Protein AF-A0A6V7JBD6-F1 (afdb_monomer)

Secondary structure (DSSP, 8-state):
--------EEEEESSSTT-SEEEEEETT-TT-SS--EEEEEEE-SSS-EEEEE---TT--

pLDDT: mean 78.99, std 14.43, range [50.66, 97.69]

Radius of gyration: 13.52 Å; Cα contacts (8 Å, |Δi|>4): 81; chains: 1; bounding box: 31×25×40 Å

Organism: NCBI:txid1563983

Structure (mmCIF, N/CA/C/O backbone):
data_AF-A0A6V7JBD6-F1
#
_entry.id   AF-A0A6V7JBD6-F1
#
loop_
_atom_site.group_PDB
_atom_site.id
_atom_site.type_symbol
_atom_site.label_atom_id
_atom_site.label_alt_id
_atom_site.label_comp_id
_atom_site.label_asym_id
_atom_site.label_entity_id
_atom_site.label_seq_id
_atom_site.pdbx_PDB_ins_code
_atom_site.Cartn_x
_atom_site.Cartn_y
_atom_site.Cartn_z
_atom_site.occupancy
_atom_site.B_iso_or_equiv
_atom_site.auth_seq_id
_atom_site.auth_comp_id
_atom_site.auth_asym_id
_atom_site.auth_atom_id
_atom_site.pdbx_PDB_model_num
ATOM 1 N N . THR A 1 1 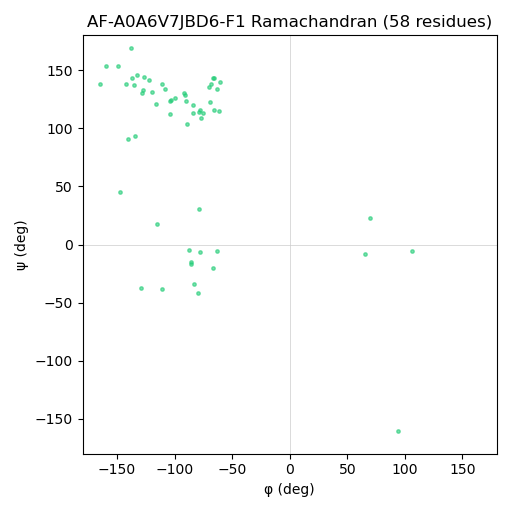? -0.109 -10.778 -28.049 1.00 55.00 1 THR A N 1
ATOM 2 C CA . THR A 1 1 ? -0.608 -11.271 -26.747 1.00 55.00 1 THR A CA 1
ATOM 3 C C . THR A 1 1 ? 0.281 -10.690 -25.663 1.00 55.00 1 THR A C 1
ATOM 5 O O . THR A 1 1 ? 1.485 -10.870 -25.743 1.00 55.00 1 THR A O 1
ATOM 8 N N . ARG A 1 2 ? -0.244 -9.884 -24.726 1.00 59.78 2 ARG A N 1
ATOM 9 C CA . ARG A 1 2 ? 0.561 -9.397 -23.589 1.00 59.78 2 ARG A CA 1
ATOM 10 C C . ARG A 1 2 ? 0.675 -10.548 -22.595 1.00 59.78 2 ARG A C 1
ATOM 12 O O . ARG A 1 2 ? -0.328 -10.920 -21.996 1.00 59.78 2 ARG A O 1
ATOM 19 N N . GLU A 1 3 ? 1.857 -11.136 -22.475 1.00 66.06 3 GLU A N 1
ATOM 20 C CA . GLU A 1 3 ? 2.118 -12.123 -21.432 1.00 66.06 3 GLU A CA 1
ATOM 21 C C . GLU A 1 3 ? 2.129 -11.418 -20.074 1.00 66.06 3 GLU A C 1
ATOM 23 O O . GLU A 1 3 ? 2.866 -10.458 -19.848 1.00 66.06 3 GLU A O 1
ATOM 28 N N . SER A 1 4 ? 1.266 -11.867 -19.169 1.00 68.00 4 SER A N 1
ATOM 29 C CA . SER A 1 4 ? 1.291 -11.459 -17.771 1.00 68.00 4 SER A CA 1
ATOM 30 C C . SER A 1 4 ? 2.454 -12.160 -17.073 1.00 68.00 4 SER A C 1
ATOM 32 O O . SER A 1 4 ? 2.441 -13.381 -16.912 1.00 68.00 4 SER A O 1
ATOM 34 N N . MET A 1 5 ? 3.457 -11.396 -16.645 1.00 68.56 5 MET A N 1
ATOM 35 C CA . MET A 1 5 ? 4.570 -11.910 -15.850 1.00 68.56 5 MET A CA 1
ATOM 36 C C . MET A 1 5 ? 4.174 -11.952 -14.370 1.00 68.56 5 MET A C 1
ATOM 38 O O . MET A 1 5 ? 3.870 -10.919 -13.777 1.00 68.56 5 MET A O 1
ATOM 42 N N . ILE A 1 6 ? 4.205 -13.139 -13.759 1.00 72.31 6 ILE A N 1
ATOM 43 C CA . ILE A 1 6 ? 4.046 -13.279 -12.306 1.00 72.31 6 ILE A CA 1
ATOM 44 C C . ILE A 1 6 ? 5.372 -12.912 -11.643 1.00 72.31 6 ILE A C 1
ATOM 46 O O . ILE A 1 6 ? 6.372 -13.615 -11.800 1.00 72.31 6 ILE A O 1
ATOM 50 N N . VAL A 1 7 ? 5.368 -11.838 -10.859 1.00 74.88 7 VAL A N 1
ATOM 51 C CA . VAL A 1 7 ? 6.514 -11.436 -10.045 1.00 74.88 7 VAL A CA 1
ATOM 52 C C . VAL A 1 7 ? 6.253 -11.829 -8.594 1.00 74.88 7 VAL A C 1
ATOM 54 O O . VAL A 1 7 ? 5.232 -11.471 -8.015 1.00 74.88 7 VAL A O 1
ATOM 57 N N . ARG A 1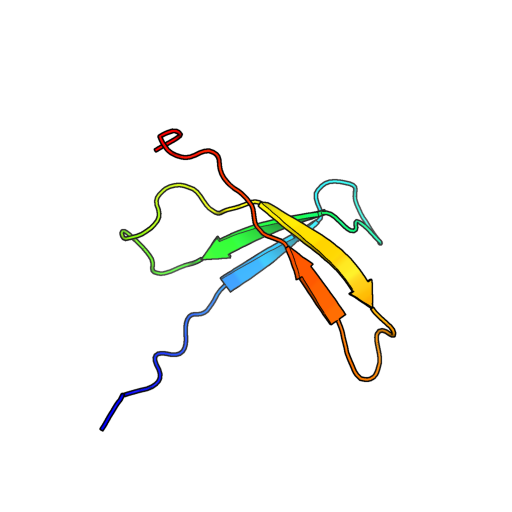 8 ? 7.173 -12.599 -8.002 1.00 78.81 8 ARG A N 1
ATOM 58 C CA . ARG A 1 8 ? 7.101 -12.989 -6.588 1.00 78.81 8 ARG A CA 1
ATOM 59 C C . ARG A 1 8 ? 7.819 -11.948 -5.729 1.00 78.81 8 ARG A C 1
ATOM 61 O O . ARG A 1 8 ? 9.011 -11.706 -5.928 1.00 78.81 8 ARG A O 1
ATOM 68 N N . GLY A 1 9 ? 7.103 -11.393 -4.757 1.00 79.50 9 GLY A N 1
ATOM 69 C CA . GLY A 1 9 ? 7.631 -10.440 -3.786 1.00 79.50 9 GLY A CA 1
ATOM 70 C C . GLY A 1 9 ? 7.123 -10.707 -2.371 1.00 79.50 9 GLY A C 1
ATOM 71 O O . GLY A 1 9 ? 6.226 -11.523 -2.161 1.00 79.50 9 GLY A O 1
ATOM 72 N N . ARG A 1 10 ? 7.726 -10.023 -1.398 1.00 84.38 10 ARG A N 1
ATOM 73 C CA . ARG A 1 10 ? 7.363 -10.053 0.020 1.00 84.38 10 ARG A CA 1
ATOM 74 C C . ARG A 1 10 ? 7.189 -8.627 0.531 1.00 84.38 10 ARG A C 1
ATOM 76 O O . ARG A 1 10 ? 8.094 -7.819 0.363 1.00 84.38 10 ARG A O 1
ATOM 83 N N . LEU A 1 11 ? 6.073 -8.356 1.202 1.00 85.00 11 LEU A N 1
ATOM 84 C CA . LEU A 1 11 ? 5.861 -7.123 1.962 1.00 85.00 11 LEU A CA 1
ATOM 85 C C . LEU A 1 11 ? 6.327 -7.330 3.409 1.00 85.00 11 LEU A C 1
ATOM 87 O O . LEU A 1 11 ? 5.959 -8.321 4.045 1.00 85.00 11 LEU A O 1
ATOM 91 N N . ILE A 1 12 ? 7.172 -6.428 3.909 1.00 87.88 12 ILE A N 1
ATOM 92 C CA . ILE A 1 12 ? 7.720 -6.465 5.273 1.00 87.88 12 ILE A CA 1
ATOM 93 C C . ILE A 1 12 ? 7.225 -5.223 6.024 1.00 87.88 12 ILE A C 1
ATOM 95 O O . ILE A 1 12 ? 7.502 -4.122 5.551 1.00 87.88 12 ILE A O 1
ATOM 99 N N . PRO A 1 13 ? 6.509 -5.366 7.157 1.00 91.00 13 PRO A N 1
ATOM 100 C CA . PRO A 1 13 ? 5.989 -4.225 7.908 1.00 91.00 13 PRO A CA 1
ATOM 101 C C . PRO A 1 13 ? 7.122 -3.426 8.556 1.00 91.00 13 PRO A C 1
ATOM 103 O O . PRO A 1 13 ? 8.036 -4.013 9.139 1.00 91.00 13 PRO A O 1
ATOM 106 N N . LEU A 1 14 ? 7.037 -2.097 8.502 1.00 88.25 14 LEU A N 1
ATOM 107 C CA . LEU A 1 14 ? 8.068 -1.203 9.042 1.00 88.25 14 LEU A CA 1
ATOM 108 C C . LEU A 1 14 ? 7.935 -0.948 10.547 1.00 88.25 14 LEU A C 1
ATOM 110 O O . LEU A 1 14 ? 8.940 -0.808 11.239 1.00 88.25 14 LEU A O 1
ATOM 114 N N . SER A 1 15 ? 6.708 -0.908 11.067 1.00 88.31 15 SER A N 1
ATOM 115 C CA . SER A 1 15 ? 6.418 -0.543 12.466 1.00 88.31 15 SER A CA 1
ATOM 116 C C . SER A 1 15 ? 5.822 -1.682 13.305 1.00 88.31 15 SER A C 1
ATOM 118 O O . SER A 1 15 ? 5.281 -1.450 14.383 1.00 88.31 15 SER A O 1
ATOM 120 N N . GLY A 1 16 ? 5.961 -2.931 12.843 1.00 88.12 16 GLY A N 1
ATOM 121 C CA . GLY A 1 16 ? 5.498 -4.127 13.555 1.00 88.12 16 GLY A CA 1
ATOM 122 C C . GLY A 1 16 ? 4.091 -4.597 13.148 1.00 88.12 16 GLY A C 1
ATOM 123 O O . GLY A 1 16 ? 3.624 -4.291 12.047 1.00 88.12 16 GLY A O 1
ATOM 124 N N . PRO A 1 17 ? 3.415 -5.414 13.980 1.00 82.25 17 PRO A N 1
ATOM 125 C CA . PRO A 1 17 ? 2.089 -5.929 13.651 1.00 82.25 17 PRO A CA 1
ATOM 126 C C . PRO A 1 17 ? 1.080 -4.780 13.523 1.00 82.25 17 PRO A C 1
ATOM 128 O O . PRO A 1 17 ? 1.022 -3.908 14.385 1.00 82.25 17 PRO A O 1
ATOM 131 N N . LYS A 1 18 ? 0.271 -4.813 12.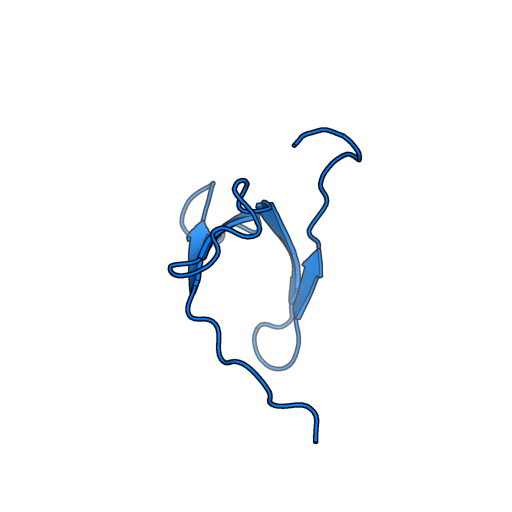453 1.00 86.12 18 LYS A N 1
ATOM 132 C CA . LYS A 1 18 ? -0.663 -3.744 12.036 1.00 86.12 18 LYS A CA 1
ATOM 133 C C . LYS A 1 18 ? -0.005 -2.458 11.503 1.00 86.12 18 LYS A C 1
ATOM 135 O O . LYS A 1 18 ? -0.634 -1.405 11.521 1.00 86.12 18 LYS A O 1
ATOM 140 N N . SER A 1 19 ? 1.234 -2.530 11.017 1.00 88.94 19 SER A N 1
ATOM 141 C CA . SER A 1 19 ? 1.824 -1.428 10.248 1.00 88.94 19 SER A CA 1
ATOM 142 C C . SER A 1 19 ? 1.013 -1.152 8.975 1.00 88.94 19 SER A C 1
ATOM 144 O O . SER A 1 19 ? 0.576 -2.094 8.315 1.00 88.94 19 SER A O 1
ATOM 146 N N . ALA A 1 20 ? 0.832 0.123 8.635 1.00 90.00 20 ALA A N 1
ATOM 147 C CA . ALA A 1 20 ? 0.308 0.538 7.334 1.00 90.00 20 ALA A CA 1
ATOM 148 C C . ALA A 1 20 ? 1.420 0.642 6.276 1.00 90.00 20 ALA A C 1
ATOM 150 O O . ALA A 1 20 ? 1.120 0.643 5.084 1.00 90.00 20 ALA A O 1
ATOM 151 N N . ASP A 1 21 ? 2.686 0.691 6.706 1.00 91.00 21 ASP A N 1
ATOM 152 C CA . ASP A 1 21 ? 3.843 0.934 5.852 1.00 91.00 21 ASP A CA 1
ATOM 153 C C . ASP A 1 21 ? 4.688 -0.331 5.674 1.00 91.00 21 ASP A C 1
ATOM 155 O O . ASP A 1 21 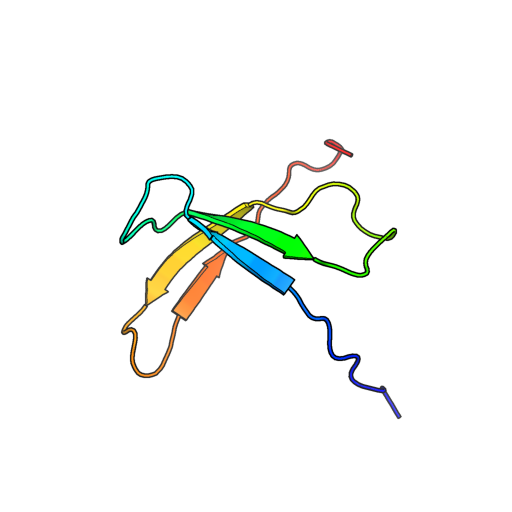? 5.035 -1.034 6.632 1.00 91.00 21 ASP A O 1
ATOM 159 N N . PHE A 1 22 ? 5.061 -0.608 4.428 1.00 89.94 22 PHE A N 1
ATOM 160 C CA . PHE A 1 22 ? 5.729 -1.838 4.032 1.00 89.94 22 PHE A CA 1
ATOM 161 C C . PHE A 1 22 ? 6.876 -1.583 3.060 1.00 89.94 22 PHE A C 1
ATOM 163 O O . PHE A 1 22 ? 6.761 -0.789 2.129 1.00 89.94 22 PHE A O 1
ATOM 170 N N . ILE A 1 23 ? 7.951 -2.354 3.209 1.00 85.06 23 ILE A N 1
ATOM 171 C CA . ILE A 1 23 ? 8.981 -2.491 2.173 1.00 85.06 23 ILE A CA 1
ATOM 172 C C . ILE A 1 23 ? 8.623 -3.683 1.283 1.00 85.06 23 ILE A C 1
ATOM 174 O O . ILE A 1 23 ? 8.379 -4.785 1.789 1.00 85.06 23 ILE A O 1
ATOM 178 N N . LEU A 1 24 ? 8.641 -3.489 -0.040 1.00 81.44 24 LEU A N 1
ATOM 179 C CA . LEU A 1 24 ? 8.483 -4.571 -1.016 1.00 81.44 24 LEU A CA 1
ATOM 180 C C . LEU A 1 24 ? 9.832 -5.192 -1.393 1.00 81.44 24 LEU A C 1
ATOM 182 O O . LEU A 1 24 ? 10.545 -4.685 -2.248 1.00 81.44 24 LEU A O 1
ATOM 186 N N . HIS A 1 25 ? 10.150 -6.367 -0.865 1.00 76.44 25 HIS A N 1
ATOM 187 C CA . HIS A 1 25 ? 11.267 -7.154 -1.382 1.00 76.44 25 HIS A CA 1
ATOM 188 C C . HIS A 1 25 ? 10.847 -8.000 -2.581 1.00 76.44 25 HIS A C 1
ATOM 190 O O . HIS A 1 25 ? 10.088 -8.960 -2.444 1.00 76.44 25 HIS A O 1
ATOM 196 N N . CYS A 1 26 ? 11.387 -7.679 -3.755 1.00 72.94 26 CYS A N 1
ATOM 197 C CA . CYS A 1 26 ? 11.127 -8.400 -4.994 1.00 72.94 26 CYS A CA 1
ATOM 198 C C . CYS A 1 26 ? 12.321 -9.287 -5.367 1.00 72.94 26 CYS A C 1
ATOM 200 O O . CYS A 1 26 ? 13.439 -8.804 -5.513 1.00 72.94 26 CYS A O 1
ATOM 202 N N . ALA A 1 27 ? 12.108 -10.595 -5.540 1.00 61.69 27 ALA A N 1
ATOM 203 C CA . ALA A 1 27 ? 13.212 -11.548 -5.708 1.00 61.69 27 ALA A CA 1
ATOM 204 C C . ALA A 1 27 ? 13.843 -11.553 -7.118 1.00 61.69 27 ALA A C 1
ATOM 206 O O . ALA A 1 27 ? 14.809 -12.280 -7.346 1.00 61.69 27 ALA A O 1
ATOM 207 N N . ARG A 1 28 ? 13.286 -10.813 -8.092 1.00 56.62 28 ARG A N 1
ATOM 208 C CA . ARG A 1 28 ? 13.702 -10.889 -9.508 1.00 56.62 28 ARG A CA 1
ATOM 209 C C . ARG A 1 28 ? 13.592 -9.578 -10.288 1.00 56.62 28 ARG A C 1
ATOM 211 O O . ARG A 1 28 ? 13.124 -9.584 -11.423 1.00 56.62 28 ARG A O 1
ATOM 218 N N . THR A 1 29 ? 14.029 -8.455 -9.734 1.00 50.66 29 THR A N 1
ATOM 219 C CA . THR A 1 29 ? 14.089 -7.219 -10.528 1.00 50.66 29 THR A CA 1
ATOM 220 C C . THR A 1 29 ? 15.413 -6.500 -10.330 1.00 50.66 29 THR A C 1
ATOM 222 O O . THR A 1 29 ? 15.542 -5.639 -9.473 1.00 50.66 29 THR A O 1
ATOM 225 N N . THR A 1 30 ? 16.375 -6.784 -11.209 1.00 51.34 30 THR A N 1
ATOM 226 C CA . THR A 1 30 ? 17.494 -5.872 -11.514 1.00 51.34 30 THR A CA 1
ATOM 227 C C . THR A 1 30 ? 17.021 -4.545 -12.132 1.00 51.34 30 THR A C 1
ATOM 229 O O . THR A 1 30 ? 17.827 -3.649 -12.344 1.00 51.34 30 THR A O 1
ATOM 232 N N . LEU A 1 31 ? 15.719 -4.414 -12.423 1.00 51.03 31 LEU A N 1
ATOM 233 C CA . LEU A 1 31 ? 15.092 -3.245 -13.044 1.00 51.03 31 LEU A CA 1
ATOM 234 C C . LEU A 1 31 ? 14.680 -2.145 -12.050 1.00 51.03 31 LEU A C 1
ATOM 236 O O . LEU A 1 31 ? 14.428 -1.030 -12.484 1.00 51.03 31 LEU A O 1
ATOM 240 N N . TYR A 1 32 ? 14.621 -2.436 -10.746 1.00 52.59 32 TYR A N 1
ATOM 241 C CA . TYR A 1 32 ? 14.330 -1.446 -9.703 1.00 52.59 32 TYR A CA 1
ATOM 242 C C . TYR A 1 32 ? 15.221 -1.724 -8.485 1.00 52.59 32 TYR A C 1
ATOM 244 O O . TYR A 1 32 ? 14.851 -2.537 -7.637 1.00 52.59 32 TYR A O 1
ATOM 252 N N . PRO A 1 33 ? 16.421 -1.115 -8.419 1.00 53.09 33 PRO A N 1
ATOM 253 C CA . PRO A 1 33 ? 17.364 -1.330 -7.319 1.00 53.09 33 PRO A CA 1
ATOM 254 C C . PRO A 1 33 ? 16.856 -0.783 -5.975 1.00 53.09 33 PRO A C 1
ATOM 256 O O . PRO A 1 33 ? 17.293 -1.253 -4.928 1.00 53.09 33 PRO A O 1
ATOM 259 N N . ALA A 1 34 ? 15.891 0.140 -5.992 1.00 58.53 34 ALA A N 1
ATOM 260 C CA . ALA A 1 34 ? 15.176 0.598 -4.810 1.00 58.53 34 ALA A CA 1
ATOM 261 C C . ALA A 1 34 ? 13.778 -0.029 -4.782 1.00 58.53 34 ALA A C 1
ATOM 263 O O . ALA A 1 34 ? 12.929 0.267 -5.623 1.00 58.53 34 ALA A O 1
ATOM 264 N N . ALA A 1 35 ? 13.541 -0.910 -3.815 1.00 62.81 35 ALA A N 1
ATOM 265 C CA . ALA A 1 35 ? 12.197 -1.332 -3.454 1.00 62.81 35 ALA A CA 1
ATOM 266 C C . ALA A 1 35 ? 11.411 -0.104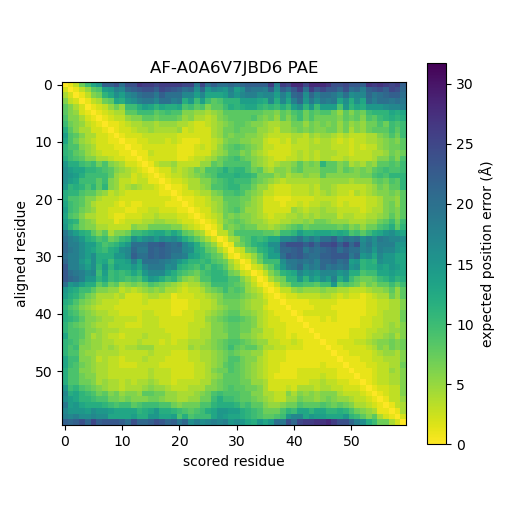 -2.963 1.00 62.81 35 ALA A C 1
ATOM 268 O O . ALA A 1 35 ? 11.790 0.449 -1.929 1.00 62.81 35 ALA A O 1
ATOM 269 N N . PRO A 1 36 ? 10.349 0.350 -3.654 1.00 70.75 36 PRO A N 1
ATOM 270 C CA . PRO A 1 36 ? 9.571 1.465 -3.144 1.00 70.75 36 PRO A CA 1
ATOM 271 C C . PRO A 1 36 ? 8.868 1.055 -1.847 1.00 70.75 36 PRO A C 1
ATOM 273 O O . PRO A 1 36 ? 8.419 -0.087 -1.697 1.00 70.75 36 PRO A O 1
ATOM 276 N N . ASN A 1 37 ? 8.774 2.001 -0.914 1.00 81.56 37 ASN A N 1
ATOM 277 C CA . ASN A 1 37 ? 7.909 1.854 0.247 1.00 81.56 37 ASN A CA 1
ATOM 278 C C . ASN A 1 37 ? 6.453 1.947 -0.221 1.00 81.56 37 ASN A C 1
ATOM 280 O O . ASN A 1 37 ? 6.103 2.819 -1.021 1.00 81.56 37 ASN A O 1
ATOM 284 N N . PHE A 1 38 ? 5.621 1.047 0.286 1.00 88.06 38 PHE A N 1
ATOM 285 C CA . PHE A 1 38 ? 4.183 1.041 0.061 1.00 88.06 38 PHE A CA 1
ATOM 286 C C . PHE A 1 38 ? 3.466 1.389 1.354 1.00 88.06 38 PHE A C 1
ATOM 288 O O . PHE A 1 38 ? 3.800 0.847 2.406 1.00 88.06 38 PHE A O 1
ATOM 295 N N . THR A 1 39 ? 2.434 2.215 1.250 1.00 91.44 39 THR A N 1
ATOM 296 C CA . THR A 1 39 ? 1.540 2.535 2.362 1.00 91.44 39 THR A CA 1
ATOM 297 C C . THR A 1 39 ? 0.120 2.123 2.000 1.00 91.44 39 THR A C 1
ATOM 299 O O . THR A 1 39 ? -0.373 2.451 0.917 1.00 91.44 39 THR A O 1
ATOM 302 N N . ILE A 1 40 ? -0.548 1.408 2.904 1.00 93.25 40 ILE A N 1
ATOM 303 C CA . ILE A 1 40 ? -1.991 1.170 2.838 1.00 93.25 40 ILE A CA 1
ATOM 304 C C . ILE A 1 40 ? -2.682 2.439 3.338 1.00 93.25 40 ILE A C 1
ATOM 306 O O . ILE A 1 40 ? -2.548 2.799 4.504 1.00 93.25 40 ILE A O 1
ATOM 310 N N . LEU A 1 41 ? -3.397 3.123 2.445 1.00 94.50 41 LEU A N 1
ATOM 311 C CA . LEU A 1 41 ? -4.140 4.338 2.781 1.00 94.50 41 LEU A CA 1
ATOM 312 C C . LEU A 1 41 ? -5.463 4.006 3.467 1.00 94.50 41 LEU A C 1
ATOM 314 O O . LEU A 1 41 ? -5.843 4.673 4.424 1.00 94.50 41 LEU A O 1
ATOM 318 N N . ASP A 1 42 ? -6.150 2.982 2.961 1.00 96.75 42 ASP A N 1
ATOM 319 C CA . ASP A 1 42 ? -7.397 2.470 3.518 1.00 96.75 42 ASP A CA 1
ATOM 320 C C . ASP A 1 42 ? -7.639 1.036 3.027 1.00 96.75 42 ASP A C 1
ATOM 322 O O . ASP A 1 42 ? -7.127 0.633 1.978 1.00 96.75 42 ASP A O 1
ATOM 326 N N . THR A 1 43 ? -8.377 0.248 3.799 1.00 96.19 43 THR A N 1
ATOM 327 C CA . THR A 1 43 ? -8.717 -1.139 3.472 1.00 96.19 43 THR A CA 1
ATOM 328 C C . THR A 1 43 ? -9.855 -1.618 4.362 1.00 96.19 43 THR A C 1
ATOM 330 O O . THR A 1 43 ? -9.840 -1.398 5.573 1.00 96.19 43 THR A O 1
ATOM 333 N N . ASP A 1 44 ? -10.808 -2.344 3.781 1.00 97.25 44 ASP A N 1
ATOM 334 C CA . ASP A 1 44 ? -11.821 -3.062 4.563 1.00 97.25 44 ASP A CA 1
ATOM 335 C C . ASP A 1 44 ? -11.359 -4.471 4.969 1.00 97.25 44 ASP A C 1
ATOM 337 O O . ASP A 1 44 ? -12.047 -5.142 5.726 1.00 97.25 44 ASP A O 1
ATOM 341 N N . TYR A 1 45 ? -10.180 -4.895 4.496 1.00 94.50 45 TYR A N 1
ATOM 342 C CA . TYR A 1 45 ? -9.560 -6.214 4.700 1.00 94.50 45 TYR A CA 1
ATOM 343 C C . TYR A 1 45 ? -10.302 -7.403 4.074 1.00 94.50 45 TYR A C 1
ATOM 345 O O . TYR A 1 45 ? -9.727 -8.492 4.017 1.00 94.50 45 TYR A O 1
ATOM 353 N N . ASP A 1 46 ? -11.506 -7.190 3.551 1.00 97.69 46 ASP A N 1
ATOM 354 C CA . ASP A 1 46 ? -12.379 -8.243 3.035 1.00 97.69 46 ASP A CA 1
ATOM 355 C C . ASP A 1 46 ? -12.537 -8.168 1.510 1.00 97.69 46 ASP A C 1
ATOM 357 O O . ASP A 1 46 ? -12.554 -9.199 0.836 1.00 97.69 46 ASP A O 1
ATOM 361 N N . ASN A 1 47 ? -12.624 -6.961 0.946 1.00 97.06 47 ASN A N 1
ATOM 362 C CA . ASN A 1 47 ? -12.973 -6.745 -0.458 1.00 97.06 47 ASN A CA 1
ATOM 363 C C . ASN A 1 47 ? -11.993 -5.829 -1.193 1.00 97.06 47 ASN A C 1
ATOM 365 O O . ASN A 1 47 ? -11.741 -6.045 -2.381 1.00 97.06 47 ASN A O 1
ATOM 369 N N . TRP A 1 48 ? -11.466 -4.790 -0.539 1.00 96.81 48 TRP A N 1
ATOM 370 C CA . TRP A 1 48 ? -10.646 -3.783 -1.207 1.00 96.81 48 TRP A CA 1
ATOM 371 C C . TRP A 1 48 ? -9.572 -3.172 -0.304 1.00 96.81 48 TRP A C 1
ATOM 373 O O . TRP A 1 48 ? -9.707 -3.084 0.913 1.00 96.81 48 TRP A O 1
ATOM 383 N N . ALA A 1 49 ? -8.506 -2.699 -0.951 1.00 95.06 49 ALA A N 1
ATOM 384 C CA . ALA A 1 49 ? -7.452 -1.910 -0.334 1.00 95.06 49 ALA A CA 1
ATOM 385 C C . ALA A 1 49 ? -6.979 -0.823 -1.305 1.00 95.06 49 ALA A C 1
ATOM 387 O O . ALA A 1 49 ? -6.784 -1.080 -2.496 1.00 95.06 49 ALA A O 1
ATOM 388 N N . ALA A 1 50 ? -6.763 0.383 -0.790 1.00 95.44 50 ALA A N 1
ATOM 389 C CA . ALA A 1 50 ? -6.089 1.468 -1.483 1.00 95.44 50 ALA A CA 1
ATOM 390 C C . ALA A 1 50 ? -4.635 1.540 -1.009 1.00 95.44 50 ALA A C 1
ATOM 392 O O . ALA A 1 50 ? -4.358 1.644 0.186 1.00 95.44 50 ALA A O 1
ATOM 393 N N . MET A 1 51 ? -3.699 1.495 -1.955 1.00 92.81 51 MET A N 1
ATOM 394 C CA . MET A 1 51 ? -2.265 1.517 -1.675 1.00 92.81 51 MET A CA 1
ATOM 395 C C . MET A 1 51 ? -1.589 2.624 -2.472 1.00 92.81 51 MET A C 1
ATOM 397 O O . MET A 1 51 ? -1.947 2.873 -3.624 1.00 92.81 51 MET A O 1
ATOM 401 N N . VAL A 1 52 ? -0.581 3.252 -1.875 1.00 90.06 52 VAL A N 1
ATOM 402 C CA . VAL A 1 52 ? 0.277 4.228 -2.544 1.00 90.06 52 VAL A CA 1
ATOM 403 C C . VAL A 1 52 ? 1.730 3.786 -2.461 1.00 90.06 52 VAL A C 1
ATOM 405 O O . VAL A 1 52 ? 2.182 3.271 -1.443 1.00 90.06 52 VAL A O 1
ATOM 408 N N . ALA A 1 53 ? 2.459 4.012 -3.545 1.00 86.69 53 ALA A N 1
ATOM 409 C CA . ALA A 1 53 ? 3.909 4.042 -3.553 1.00 86.69 53 ALA A CA 1
ATOM 410 C C . ALA A 1 53 ? 4.327 5.355 -4.199 1.00 86.69 53 ALA A C 1
ATOM 412 O O . ALA A 1 53 ? 3.804 5.736 -5.248 1.00 86.69 53 ALA A O 1
ATOM 413 N N . CYS A 1 54 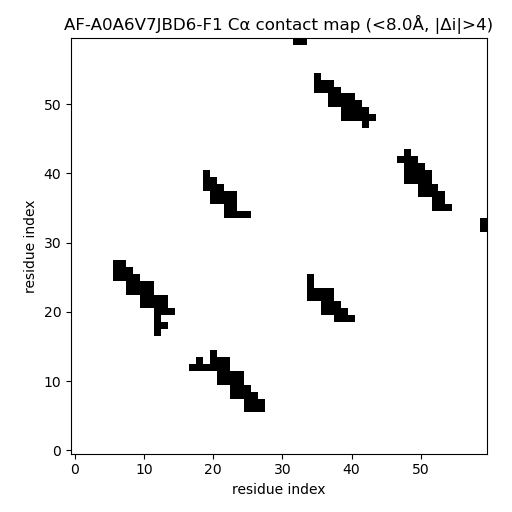? 5.257 6.046 -3.559 1.00 82.12 54 CYS A N 1
ATOM 414 C CA . CYS A 1 54 ? 5.823 7.275 -4.075 1.00 82.12 54 CYS A CA 1
ATOM 415 C C . CYS A 1 54 ? 7.335 7.220 -3.892 1.00 82.12 54 CYS A C 1
ATOM 417 O O . CYS A 1 54 ? 7.830 6.788 -2.853 1.00 82.12 54 CYS A O 1
AT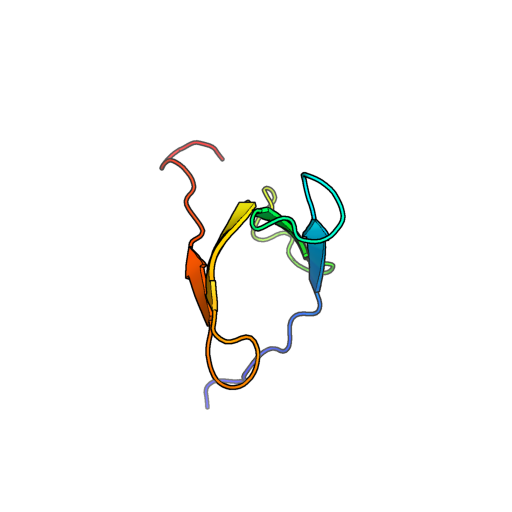OM 419 N N . GLY A 1 55 ? 8.055 7.655 -4.916 1.00 79.19 55 GLY A N 1
ATOM 420 C CA . GLY A 1 55 ? 9.474 7.961 -4.844 1.00 79.19 55 GLY A CA 1
ATOM 421 C C . GLY A 1 55 ? 9.686 9.315 -5.499 1.00 79.19 55 GLY A C 1
ATOM 422 O O . GLY A 1 55 ? 8.972 9.650 -6.452 1.00 79.19 55 GLY A O 1
ATOM 423 N N . ASN A 1 56 ? 10.633 10.106 -4.996 1.00 78.88 56 ASN A N 1
ATOM 424 C CA . ASN A 1 56 ? 10.954 11.359 -5.663 1.00 78.88 56 ASN A CA 1
ATOM 425 C C . ASN A 1 56 ? 11.585 11.061 -7.022 1.00 78.88 56 ASN A C 1
ATOM 427 O O . ASN A 1 56 ? 12.366 10.121 -7.194 1.00 78.88 56 ASN A O 1
ATOM 431 N N . TYR A 1 57 ? 11.255 11.894 -7.999 1.00 74.31 57 TYR A N 1
ATOM 432 C CA . TYR A 1 57 ? 11.890 11.831 -9.301 1.00 74.31 57 TYR A CA 1
ATOM 433 C C . TYR A 1 57 ? 13.373 12.207 -9.168 1.00 74.31 57 TYR A C 1
ATOM 435 O O . TYR A 1 57 ? 13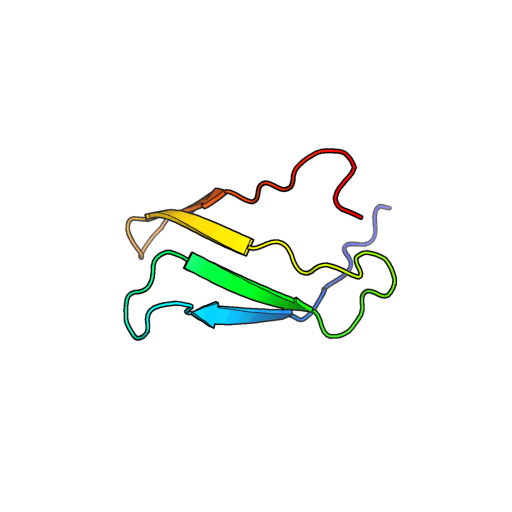.687 13.345 -8.823 1.00 74.31 57 TYR A O 1
ATOM 443 N N . GLY A 1 58 ? 14.270 11.258 -9.448 1.00 69.12 58 GLY A N 1
ATOM 444 C CA . GLY A 1 58 ? 15.724 11.449 -9.372 1.00 69.12 58 GLY A CA 1
ATOM 445 C C . GLY A 1 58 ? 16.421 10.787 -8.178 1.00 69.12 58 GLY A C 1
ATOM 446 O O . GLY A 1 58 ? 17.646 10.768 -8.170 1.00 69.12 58 GLY A O 1
ATOM 447 N N . ASP A 1 59 ? 15.686 10.183 -7.234 1.00 67.00 59 ASP A N 1
ATOM 448 C CA . ASP A 1 59 ? 16.249 9.433 -6.088 1.00 67.00 59 ASP A CA 1
ATOM 449 C C . ASP A 1 59 ? 16.730 8.006 -6.469 1.00 67.00 59 ASP A C 1
ATOM 451 O O . ASP A 1 59 ? 16.657 7.078 -5.663 1.00 67.00 59 ASP A O 1
ATOM 455 N N . THR A 1 60 ? 17.184 7.803 -7.714 1.00 54.44 60 THR A N 1
ATOM 456 C CA . THR A 1 60 ? 17.754 6.521 -8.186 1.00 54.44 60 THR A CA 1
ATOM 457 C C . THR A 1 60 ? 19.173 6.296 -7.703 1.00 54.44 60 THR A C 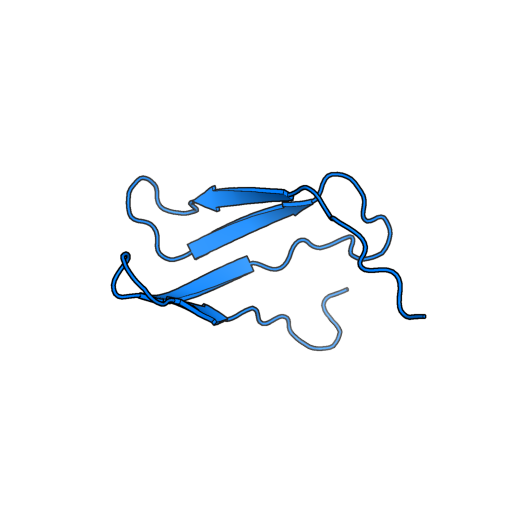1
ATOM 459 O O . THR A 1 60 ? 19.990 7.224 -7.904 1.00 54.44 60 THR A O 1
#

Mean predicted aligned error: 7.49 Å

Foldseek 3Di:
DDDDDDWDWDWDADPDPPHQKTFIGTPDDPPPPGRFIKGFPDDPPPDDTDIDTDDDVPPD

Solvent-accessible surface area (backbone atoms only — not comparable to full-atom values): 4070 Å² total; per-residue (Å²): 132,89,79,84,80,88,80,64,65,45,78,42,60,73,76,48,93,90,42,50,40,25,43,42,51,60,82,81,49,94,86,50,89,68,58,57,49,36,34,54,78,48,63,77,85,79,86,51,71,44,73,49,69,74,76,69,92,81,80,119

InterPro domains:
  IPR012674 Calycin [G3DSA:2.40.128.20] (1-60)
  IPR012674 Calycin [SSF50814] (7-58)

Sequence (60 aa):
TRESMIVRGRLIPLSGPKSADFILHCARTTLYPAAPNFTILDTDYDNWAAMVACGNYGDT